Protein AF-A0AAJ2TPP5-F1 (afdb_monomer_lite)

Sequence (93 aa):
MQYLTEYDLNAIDNNTFRVPRFLFSGSYQKISADSKLLFALMMEGHSMVLEELSNESGYSLTLIKKCLNELAKAGLIQVHDSLILITQMRRIL

Radius of gyration: 15.12 Å; chains: 1; bounding box: 27×36×45 Å

Foldseek 3Di:
DDDDDPVNVVVVVVVDQDFDPCCCDDPNVPQDPLLSSLLSCVVVVFDQFLVSSCVVVVDDSVVVVVSLVSCVVSVQWDDDDGGIGGNDPPDDD

Secondary structure (DSSP, 8-state):
-PPPPHHHHHHHHTT-----GGGGSGGGGGS-HHHHHHHHHHHTT---SHHHHHHHH---HHHHHHHHHHHHHTTSEEEETTEEEE-------

Structure (mmCIF, N/CA/C/O backbone):
data_AF-A0AAJ2TPP5-F1
#
_entry.id   AF-A0AAJ2TPP5-F1
#
loop_
_atom_site.group_PDB
_atom_site.id
_atom_site.type_symbol
_atom_site.label_atom_id
_atom_site.label_alt_id
_atom_site.label_comp_id
_atom_site.label_asym_id
_atom_site.label_entity_id
_atom_site.label_seq_id
_atom_site.pdbx_PDB_ins_code
_atom_site.Cartn_x
_atom_site.Cartn_y
_atom_site.Cartn_z
_atom_site.occupancy
_atom_site.B_iso_or_equiv
_atom_site.auth_seq_id
_atom_site.auth_comp_id
_atom_site.auth_asym_id
_atom_site.auth_atom_id
_atom_site.pdbx_PDB_model_num
ATOM 1 N N . MET A 1 1 ? -8.916 15.017 -28.426 1.00 47.31 1 MET A N 1
ATOM 2 C CA . MET A 1 1 ? -8.766 13.706 -27.764 1.00 47.31 1 MET A CA 1
ATOM 3 C C . MET A 1 1 ? -7.662 12.959 -28.480 1.00 47.31 1 MET A C 1
ATOM 5 O O . MET A 1 1 ? -7.720 12.876 -29.699 1.00 47.31 1 MET A O 1
ATOM 9 N N . GLN A 1 2 ? -6.639 12.528 -27.750 1.00 51.75 2 GLN A N 1
ATOM 10 C CA . GLN A 1 2 ? -5.502 11.786 -28.290 1.00 51.75 2 GLN A CA 1
ATOM 11 C C . GLN A 1 2 ? -5.778 10.302 -28.022 1.00 51.75 2 GLN A C 1
ATOM 13 O O . GLN A 1 2 ? -6.074 9.942 -26.884 1.00 51.75 2 GLN A O 1
ATOM 18 N N . TYR A 1 3 ? -5.800 9.479 -29.069 1.00 58.25 3 TYR A N 1
ATOM 19 C CA . TYR A 1 3 ? -6.094 8.051 -28.955 1.00 58.25 3 TYR A CA 1
ATOM 20 C C . TYR A 1 3 ? -4.786 7.279 -28.796 1.00 58.25 3 TYR A C 1
ATOM 22 O O . TYR A 1 3 ? -3.827 7.552 -29.514 1.00 58.25 3 TYR A O 1
ATOM 30 N N . LEU A 1 4 ? -4.764 6.338 -27.854 1.00 61.22 4 LEU A N 1
ATOM 31 C CA . LEU A 1 4 ? -3.663 5.395 -27.675 1.00 61.22 4 LEU A CA 1
ATOM 32 C C . LEU A 1 4 ? -3.590 4.449 -28.878 1.00 61.22 4 LEU A C 1
ATOM 34 O O . LEU A 1 4 ? -4.611 3.902 -29.299 1.00 61.22 4 LEU A O 1
ATOM 38 N N . THR A 1 5 ? -2.393 4.272 -29.428 1.00 69.12 5 THR A N 1
ATOM 39 C CA . THR A 1 5 ? -2.117 3.367 -30.549 1.00 69.12 5 THR A CA 1
ATOM 40 C C . THR A 1 5 ? -1.609 2.009 -30.052 1.00 69.12 5 THR A C 1
ATOM 42 O O . THR A 1 5 ? -1.183 1.874 -28.908 1.00 69.12 5 THR A O 1
ATOM 45 N N . GLU A 1 6 ? -1.614 0.980 -30.905 1.00 61.50 6 GLU A N 1
ATOM 46 C CA . GLU A 1 6 ? -1.069 -0.349 -30.561 1.00 61.50 6 GLU A CA 1
ATOM 47 C C . GLU A 1 6 ? 0.418 -0.315 -30.169 1.00 61.50 6 GLU A C 1
ATOM 49 O O . GLU A 1 6 ? 0.873 -1.132 -29.370 1.00 61.50 6 GLU A O 1
ATOM 54 N N . TYR A 1 7 ? 1.172 0.665 -30.674 1.00 60.44 7 TYR A N 1
ATOM 55 C CA . TYR A 1 7 ? 2.556 0.900 -30.258 1.00 60.44 7 TYR A CA 1
ATOM 56 C C . TYR A 1 7 ? 2.651 1.400 -28.813 1.00 60.44 7 TYR A C 1
ATOM 58 O O . TYR A 1 7 ? 3.549 0.985 -28.079 1.00 60.44 7 TYR A O 1
ATOM 66 N N . ASP A 1 8 ? 1.707 2.244 -28.389 1.00 59.59 8 ASP A N 1
ATOM 67 C CA . ASP A 1 8 ? 1.642 2.727 -27.012 1.00 59.59 8 ASP A CA 1
ATOM 68 C C . ASP A 1 8 ? 1.272 1.591 -26.047 1.00 59.59 8 ASP A C 1
ATOM 70 O O . ASP A 1 8 ? 1.793 1.548 -24.938 1.00 59.59 8 ASP A O 1
ATOM 74 N N . LEU A 1 9 ? 0.444 0.625 -26.469 1.00 59.31 9 LEU A N 1
ATOM 75 C CA . LEU A 1 9 ? 0.067 -0.533 -25.641 1.00 59.31 9 LEU A CA 1
ATOM 76 C C . LEU A 1 9 ? 1.279 -1.397 -25.249 1.00 59.31 9 LEU A C 1
ATOM 78 O O . LEU A 1 9 ? 1.416 -1.757 -24.082 1.00 59.31 9 LEU A O 1
ATOM 82 N N . ASN A 1 10 ? 2.199 -1.659 -26.183 1.00 56.94 10 ASN A N 1
ATOM 83 C CA . ASN A 1 10 ? 3.428 -2.413 -25.894 1.00 56.94 10 ASN A CA 1
ATOM 84 C C . ASN A 1 10 ? 4.395 -1.648 -24.972 1.00 56.94 10 ASN A C 1
ATOM 86 O O . ASN A 1 10 ? 5.110 -2.256 -24.177 1.00 56.94 10 ASN A O 1
ATOM 90 N N . ALA A 1 11 ? 4.429 -0.314 -25.065 1.00 58.97 11 ALA A N 1
ATOM 91 C CA . ALA A 1 11 ? 5.202 0.520 -24.144 1.00 58.97 11 ALA A CA 1
ATOM 92 C C . ALA A 1 11 ? 4.560 0.571 -22.745 1.00 58.97 11 ALA A C 1
ATOM 94 O O . ALA A 1 11 ? 5.269 0.625 -21.740 1.00 58.97 11 ALA A O 1
ATOM 95 N N . ILE A 1 12 ? 3.227 0.516 -22.681 1.00 55.72 12 ILE A N 1
ATOM 96 C CA . ILE A 1 12 ? 2.449 0.514 -21.440 1.00 55.72 12 ILE A CA 1
ATOM 97 C C . ILE A 1 12 ? 2.633 -0.792 -20.675 1.00 55.72 12 ILE A C 1
ATOM 99 O O . ILE A 1 12 ? 2.807 -0.725 -19.464 1.00 55.72 12 ILE A O 1
ATOM 103 N N . ASP A 1 13 ? 2.678 -1.951 -21.335 1.00 55.19 13 ASP A N 1
ATOM 104 C CA . ASP A 1 13 ? 2.872 -3.238 -20.649 1.00 55.19 13 ASP A CA 1
ATOM 105 C C . ASP A 1 13 ? 4.167 -3.282 -19.817 1.00 55.19 13 ASP A C 1
ATOM 107 O O . ASP A 1 13 ? 4.158 -3.806 -18.702 1.00 55.19 13 ASP A O 1
ATOM 111 N N . ASN A 1 14 ? 5.242 -2.638 -20.288 1.00 58.16 14 ASN A N 1
ATOM 112 C CA . ASN A 1 14 ? 6.511 -2.513 -19.555 1.00 58.16 14 ASN A CA 1
ATOM 113 C C . ASN A 1 14 ? 6.505 -1.436 -18.456 1.00 58.16 14 ASN A C 1
ATOM 115 O O . ASN A 1 14 ? 7.449 -1.366 -17.674 1.00 58.16 14 ASN A O 1
ATOM 119 N N . ASN A 1 15 ? 5.468 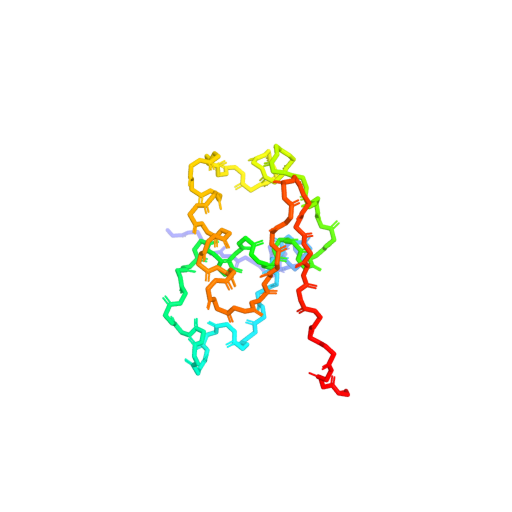-0.601 -18.400 1.00 64.31 15 ASN A N 1
ATOM 120 C CA . ASN A 1 15 ? 5.332 0.514 -17.461 1.00 64.31 15 ASN A CA 1
ATOM 121 C C . ASN A 1 15 ? 4.030 0.413 -16.645 1.00 64.31 15 ASN A C 1
ATOM 123 O O . ASN A 1 15 ? 3.535 1.408 -16.108 1.00 64.31 15 ASN A O 1
ATOM 127 N N . THR A 1 16 ? 3.439 -0.785 -16.592 1.00 69.62 16 THR A N 1
ATOM 128 C CA . THR A 1 16 ? 2.234 -1.057 -15.813 1.00 69.62 16 THR A CA 1
ATOM 129 C C . THR A 1 16 ? 2.587 -1.527 -14.419 1.00 69.62 16 THR A C 1
ATOM 131 O O . THR A 1 16 ? 3.524 -2.288 -14.204 1.00 69.62 16 THR A O 1
ATOM 134 N N . PHE A 1 17 ? 1.771 -1.091 -13.470 1.00 72.19 17 PHE A N 1
ATOM 135 C CA . PHE A 1 17 ? 1.918 -1.418 -12.069 1.00 72.19 17 PHE A CA 1
ATOM 136 C C . PHE A 1 17 ? 0.834 -2.413 -11.642 1.00 72.19 17 PHE A C 1
ATOM 138 O O . PHE A 1 17 ? -0.360 -2.184 -11.889 1.00 72.19 17 PHE A O 1
ATOM 145 N N . AR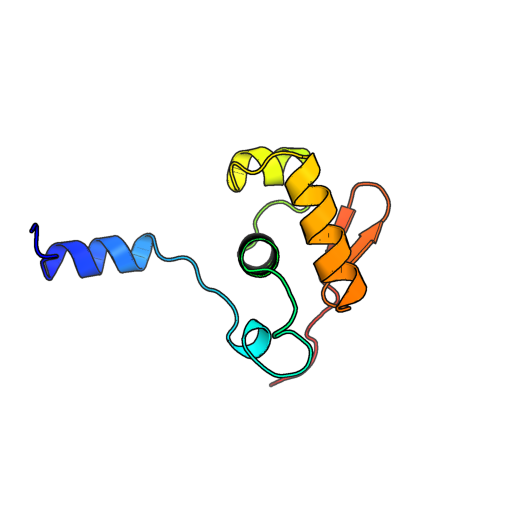G A 1 18 ? 1.221 -3.543 -11.038 1.00 83.06 18 ARG A N 1
ATOM 146 C CA . ARG A 1 18 ? 0.286 -4.651 -10.784 1.00 83.06 18 ARG A CA 1
ATOM 147 C C . ARG A 1 18 ? -0.268 -4.606 -9.368 1.00 83.06 18 ARG A C 1
ATOM 149 O O . ARG A 1 18 ? 0.411 -4.917 -8.398 1.00 83.06 18 ARG A O 1
ATOM 156 N N . VAL A 1 19 ? -1.568 -4.340 -9.249 1.00 87.19 19 VAL A N 1
ATOM 157 C CA . VAL A 1 19 ? -2.260 -4.356 -7.951 1.00 87.19 19 VAL A CA 1
ATOM 158 C C . VAL A 1 19 ? -2.971 -5.696 -7.717 1.00 87.19 19 VAL A C 1
ATOM 160 O O . VAL A 1 19 ? -3.800 -6.102 -8.539 1.00 87.19 19 VAL A O 1
ATOM 163 N N . PRO A 1 20 ? -2.724 -6.388 -6.588 1.00 86.69 20 PRO A N 1
ATOM 164 C CA . PRO A 1 20 ? -3.408 -7.637 -6.269 1.00 86.69 20 PRO A CA 1
ATOM 165 C C . PRO A 1 20 ? -4.935 -7.495 -6.210 1.00 86.69 20 PRO A C 1
ATOM 167 O O . PRO A 1 20 ? -5.478 -6.687 -5.455 1.00 86.69 20 PRO A O 1
ATOM 170 N N . ARG A 1 21 ? -5.655 -8.341 -6.962 1.00 88.25 21 ARG A N 1
ATOM 171 C CA . ARG A 1 21 ? -7.127 -8.272 -7.077 1.00 88.25 21 ARG A CA 1
ATOM 172 C C . ARG A 1 21 ? -7.857 -8.416 -5.742 1.00 88.25 21 ARG A C 1
ATOM 174 O O . ARG A 1 21 ? -8.907 -7.805 -5.561 1.00 88.25 21 ARG A O 1
ATOM 181 N N . PHE A 1 22 ? -7.304 -9.183 -4.799 1.00 89.25 22 PHE A N 1
ATOM 182 C CA . PHE A 1 22 ? -7.944 -9.407 -3.500 1.00 89.25 22 PHE A CA 1
ATOM 183 C C . PHE A 1 22 ? -8.133 -8.101 -2.707 1.00 89.25 22 PHE A C 1
ATOM 185 O O . PHE A 1 22 ? -9.089 -7.999 -1.939 1.00 89.25 22 PHE A O 1
ATOM 192 N N . LEU A 1 23 ? -7.299 -7.078 -2.948 1.00 88.94 23 LEU A N 1
ATOM 193 C CA . LEU A 1 23 ? -7.401 -5.754 -2.321 1.00 88.94 23 LEU A CA 1
ATOM 194 C C . LEU A 1 23 ? -8.687 -5.003 -2.698 1.00 88.94 23 LEU A C 1
ATOM 196 O O . LEU A 1 23 ? -9.081 -4.051 -2.024 1.00 88.94 23 LEU A O 1
ATOM 200 N N . PHE A 1 24 ? -9.362 -5.417 -3.769 1.00 88.88 24 PHE A N 1
ATOM 201 C CA . PHE A 1 24 ? -10.628 -4.834 -4.212 1.00 88.88 24 PHE A CA 1
ATOM 202 C C . PHE A 1 24 ? -11.851 -5.613 -3.714 1.00 88.88 24 PHE A C 1
ATOM 204 O O . PHE A 1 24 ? -12.978 -5.271 -4.063 1.00 88.88 24 PHE A O 1
ATOM 211 N N . SER A 1 25 ? -11.648 -6.637 -2.882 1.00 87.62 25 SER A N 1
ATOM 212 C CA . SER A 1 25 ? -12.698 -7.554 -2.438 1.00 87.62 25 SER A CA 1
ATOM 213 C C . SER A 1 25 ? -12.670 -7.796 -0.926 1.00 87.62 25 SER A C 1
ATOM 215 O O . SER A 1 25 ? -11.664 -7.559 -0.255 1.00 87.62 25 SER A O 1
ATOM 217 N N . GLY A 1 26 ? -13.789 -8.284 -0.384 1.00 86.19 26 GLY A N 1
ATOM 218 C CA . GLY A 1 26 ? -13.885 -8.736 1.005 1.00 86.19 26 GLY A CA 1
ATOM 219 C C . GLY A 1 26 ? -13.545 -7.658 2.040 1.00 86.19 26 GLY A C 1
ATOM 220 O O . GLY A 1 26 ? -13.941 -6.498 1.917 1.00 86.19 26 GLY A O 1
ATOM 221 N N . SER A 1 27 ? -12.798 -8.048 3.075 1.00 83.56 27 SER A N 1
ATOM 222 C CA . SER A 1 27 ? -12.374 -7.173 4.179 1.00 83.56 27 SER A CA 1
ATOM 223 C C . SER A 1 27 ? -11.443 -6.033 3.745 1.00 83.56 27 SER A C 1
ATOM 225 O O . SER A 1 27 ? -11.371 -5.014 4.431 1.00 83.56 27 SER A O 1
ATOM 227 N N . TYR A 1 28 ? -10.777 -6.165 2.595 1.00 87.88 28 TYR A N 1
ATOM 228 C CA . TYR A 1 28 ? -9.789 -5.209 2.090 1.00 87.88 28 TYR A CA 1
ATOM 229 C C . TYR A 1 28 ? -10.399 -4.083 1.249 1.00 87.88 28 TYR A C 1
ATOM 231 O O . TYR A 1 28 ? -9.725 -3.098 0.943 1.00 87.88 28 TYR A O 1
ATOM 239 N N . GLN A 1 29 ? -11.694 -4.166 0.924 1.00 86.56 29 GLN A N 1
ATOM 240 C CA . GLN A 1 29 ? -12.381 -3.142 0.136 1.00 86.56 29 GLN A CA 1
ATOM 241 C C . GLN A 1 29 ? -12.297 -1.752 0.789 1.00 86.56 29 GLN A C 1
ATOM 243 O O . GLN A 1 29 ? -12.165 -0.756 0.078 1.00 86.56 29 GLN A O 1
ATOM 248 N N . LYS A 1 30 ? -12.299 -1.707 2.130 1.00 88.81 30 LYS A N 1
ATOM 249 C CA . LYS A 1 30 ? -12.245 -0.485 2.950 1.00 88.81 30 LYS A CA 1
ATOM 250 C C . LYS A 1 30 ? -10.873 0.197 2.985 1.00 88.81 30 LYS A C 1
ATOM 252 O O . LYS A 1 30 ? -10.783 1.312 3.487 1.00 88.81 30 LYS A O 1
ATOM 257 N N . ILE A 1 31 ? -9.823 -0.459 2.492 1.00 92.69 31 ILE A N 1
ATOM 258 C CA . ILE A 1 31 ? -8.483 0.130 2.403 1.00 92.69 31 ILE A CA 1
ATOM 259 C C . ILE A 1 31 ? -8.499 1.246 1.348 1.00 92.69 31 ILE A C 1
ATOM 261 O O . ILE A 1 31 ? -9.127 1.095 0.293 1.00 92.69 31 ILE A O 1
ATOM 265 N N . SER A 1 32 ? -7.806 2.353 1.618 1.00 94.00 32 SER A N 1
ATOM 266 C CA . SER A 1 32 ? -7.673 3.454 0.656 1.00 94.00 32 SER A CA 1
ATOM 267 C C . SER A 1 32 ? -6.947 3.031 -0.626 1.00 94.00 32 SER A C 1
ATOM 269 O O . SER A 1 32 ? -6.154 2.090 -0.637 1.00 94.00 32 SER A O 1
ATOM 271 N N . ALA A 1 33 ? -7.214 3.734 -1.730 1.00 92.38 33 ALA A N 1
ATOM 272 C CA . ALA A 1 33 ? -6.532 3.482 -2.999 1.00 92.38 33 ALA A CA 1
ATOM 273 C C . ALA A 1 33 ? -5.008 3.646 -2.861 1.00 92.38 33 ALA A C 1
ATOM 275 O O . ALA A 1 33 ? -4.272 2.751 -3.269 1.00 92.38 33 ALA A O 1
ATOM 276 N N . ASP A 1 34 ? -4.557 4.708 -2.187 1.00 93.00 34 ASP A N 1
ATOM 277 C CA . ASP A 1 34 ? -3.133 4.974 -1.933 1.00 93.00 34 ASP A CA 1
ATOM 278 C C . ASP A 1 34 ? -2.466 3.830 -1.160 1.00 93.00 34 ASP A C 1
ATOM 280 O O . ASP A 1 34 ? -1.370 3.397 -1.502 1.00 93.00 34 ASP A O 1
ATOM 284 N N . SER A 1 35 ? -3.156 3.260 -0.168 1.00 93.12 35 SER A N 1
ATOM 285 C CA . SER A 1 35 ? -2.636 2.111 0.582 1.00 93.12 35 SER A CA 1
ATOM 286 C C . SER A 1 35 ? -2.531 0.852 -0.274 1.00 93.12 35 SER A C 1
ATOM 288 O O . SER A 1 35 ? -1.574 0.095 -0.134 1.00 93.12 35 SER A O 1
ATOM 290 N N . LYS A 1 36 ? -3.486 0.615 -1.182 1.00 92.56 36 LYS A N 1
ATOM 291 C CA . LYS A 1 36 ? -3.434 -0.527 -2.112 1.00 92.56 36 LYS A CA 1
ATOM 292 C C . LYS A 1 36 ? -2.279 -0.385 -3.099 1.00 92.56 36 LYS A C 1
ATOM 294 O O . LYS A 1 36 ? -1.607 -1.375 -3.376 1.00 92.56 36 LYS A O 1
ATOM 299 N N . LEU A 1 37 ? -2.046 0.833 -3.590 1.00 91.12 37 LEU A N 1
ATOM 300 C CA . LEU A 1 37 ? -0.920 1.147 -4.465 1.00 91.12 37 LEU A CA 1
ATOM 301 C C . LEU A 1 37 ? 0.409 0.992 -3.724 1.00 91.12 37 LEU A C 1
ATOM 303 O O . LEU A 1 37 ? 1.286 0.281 -4.199 1.00 91.12 37 LEU A O 1
ATOM 307 N N . LEU A 1 38 ? 0.529 1.546 -2.516 1.00 90.56 38 LEU A N 1
ATOM 308 C CA . LEU A 1 38 ? 1.731 1.394 -1.697 1.00 90.56 38 LEU A CA 1
ATOM 309 C C . LEU A 1 38 ? 2.026 -0.080 -1.384 1.00 90.56 38 LEU A C 1
ATOM 311 O O . LEU A 1 38 ? 3.173 -0.510 -1.442 1.00 90.56 38 LEU A O 1
ATOM 315 N N . PHE A 1 39 ? 0.997 -0.878 -1.089 1.00 90.06 39 PHE A N 1
ATOM 316 C CA . PHE A 1 39 ? 1.158 -2.315 -0.870 1.00 90.06 39 PHE A CA 1
ATOM 317 C C . PHE A 1 39 ? 1.676 -3.043 -2.107 1.00 90.06 39 PHE A C 1
ATOM 319 O O . PHE A 1 39 ? 2.573 -3.874 -2.000 1.00 90.06 39 PHE A O 1
ATOM 326 N N . ALA A 1 40 ? 1.126 -2.733 -3.278 1.00 88.31 40 ALA A N 1
ATOM 327 C CA . ALA A 1 40 ? 1.604 -3.307 -4.524 1.00 88.31 40 ALA A CA 1
ATOM 328 C C . ALA A 1 40 ? 3.066 -2.905 -4.821 1.00 88.31 40 ALA A C 1
ATOM 330 O O . ALA A 1 40 ? 3.809 -3.733 -5.335 1.00 88.31 40 ALA A O 1
ATOM 331 N N . LEU A 1 41 ? 3.508 -1.709 -4.397 1.00 87.06 41 LEU A N 1
ATOM 332 C CA . LEU A 1 41 ? 4.872 -1.219 -4.634 1.00 87.06 41 LEU A CA 1
ATOM 333 C C . LEU A 1 41 ? 5.816 -2.081 -3.810 1.00 87.06 41 LEU A C 1
ATOM 335 O O . LEU A 1 41 ? 6.714 -2.718 -4.345 1.00 87.06 41 LEU A O 1
ATOM 339 N N . MET A 1 42 ? 5.508 -2.228 -2.522 1.00 86.75 42 MET A N 1
ATOM 340 C CA . MET A 1 42 ? 6.253 -3.107 -1.623 1.00 86.75 42 MET A CA 1
ATOM 341 C C . MET A 1 42 ? 6.290 -4.571 -2.113 1.00 86.75 42 MET A C 1
ATOM 343 O O . MET A 1 42 ? 7.272 -5.271 -1.881 1.00 86.75 42 MET A O 1
ATOM 347 N N . MET A 1 43 ? 5.252 -5.054 -2.807 1.00 84.56 43 MET A N 1
ATOM 348 C CA . MET A 1 43 ? 5.204 -6.421 -3.349 1.00 84.56 43 MET A CA 1
ATOM 349 C C . MET A 1 43 ? 6.075 -6.633 -4.597 1.00 84.56 43 MET A C 1
ATOM 351 O O . MET A 1 43 ? 6.527 -7.756 -4.814 1.00 84.56 43 MET A O 1
ATOM 355 N N . GLU A 1 44 ? 6.326 -5.599 -5.405 1.00 79.69 44 GLU A N 1
ATOM 356 C CA . GLU A 1 44 ? 7.171 -5.687 -6.611 1.00 79.69 44 GLU A CA 1
ATOM 357 C C . GLU A 1 44 ? 8.683 -5.708 -6.296 1.00 79.69 44 GLU A C 1
ATOM 359 O O . GLU A 1 44 ? 9.512 -5.729 -7.202 1.00 79.69 44 GLU A O 1
ATOM 364 N N . GLY A 1 45 ? 9.059 -5.794 -5.014 1.00 68.06 45 GLY A N 1
ATOM 365 C CA . GLY A 1 45 ? 10.456 -5.877 -4.575 1.00 68.06 45 GLY A CA 1
ATOM 366 C C . GLY A 1 45 ? 11.108 -4.516 -4.335 1.00 68.06 45 GLY A C 1
ATOM 367 O O . GLY A 1 45 ? 12.327 -4.448 -4.187 1.00 68.06 45 GLY A O 1
ATOM 368 N N . HIS A 1 46 ? 10.299 -3.457 -4.277 1.00 70.31 46 HIS A N 1
ATOM 369 C CA . HIS A 1 46 ? 10.727 -2.133 -3.844 1.00 70.31 46 HIS A CA 1
ATOM 370 C C . HIS A 1 46 ? 11.127 -2.110 -2.367 1.00 70.31 46 HIS A C 1
ATOM 372 O O . HIS A 1 46 ? 10.863 -3.047 -1.602 1.00 70.31 46 HIS A O 1
ATOM 378 N N . SER A 1 47 ? 11.795 -1.030 -1.971 1.00 70.88 47 SER A N 1
ATOM 379 C CA . SER A 1 47 ? 12.375 -0.929 -0.641 1.00 70.88 47 SER A CA 1
ATOM 380 C C . SER A 1 47 ? 11.329 -1.015 0.470 1.00 70.88 47 SER A C 1
ATOM 382 O O . SER A 1 47 ? 10.205 -0.537 0.354 1.00 70.88 47 SER A O 1
ATOM 384 N N . MET A 1 48 ? 11.728 -1.604 1.597 1.00 75.88 48 MET A N 1
ATOM 385 C CA . MET A 1 48 ? 10.939 -1.631 2.835 1.00 75.88 48 MET A CA 1
ATOM 386 C C . MET A 1 48 ? 11.348 -0.512 3.801 1.00 75.88 48 MET A C 1
ATOM 388 O O . MET A 1 48 ? 10.887 -0.482 4.945 1.00 75.88 48 MET A O 1
ATOM 392 N N . VAL A 1 49 ? 12.229 0.389 3.357 1.00 78.75 49 VAL A N 1
ATOM 393 C CA . VAL A 1 49 ? 12.699 1.549 4.113 1.00 78.75 49 VAL A CA 1
ATOM 394 C C . VAL A 1 49 ? 11.809 2.748 3.793 1.00 78.75 49 VAL A C 1
ATOM 396 O O . VAL A 1 49 ? 11.567 3.083 2.638 1.00 78.75 49 VAL A O 1
ATOM 399 N N . LEU A 1 50 ? 11.329 3.426 4.836 1.00 79.31 50 LEU A N 1
ATOM 400 C CA . LEU A 1 50 ? 10.346 4.514 4.735 1.00 79.31 50 LEU A CA 1
ATOM 401 C C . LEU A 1 50 ? 10.790 5.687 3.843 1.00 79.31 50 LEU A C 1
ATOM 403 O O . LEU A 1 50 ? 9.965 6.262 3.136 1.00 79.31 50 LEU A O 1
ATOM 407 N N . GLU A 1 51 ? 12.071 6.052 3.895 1.00 79.81 51 GLU A N 1
ATOM 408 C CA . GLU A 1 51 ? 12.629 7.141 3.083 1.00 79.81 51 GLU A CA 1
ATOM 409 C C . GLU A 1 51 ? 12.714 6.761 1.602 1.00 79.81 51 GLU A C 1
ATOM 411 O O . GLU A 1 51 ? 12.348 7.552 0.736 1.00 79.81 51 GLU A O 1
ATOM 416 N N . GLU A 1 52 ? 13.119 5.527 1.310 1.00 82.12 52 GLU A N 1
ATOM 417 C CA . GLU A 1 52 ? 13.201 5.009 -0.058 1.00 82.12 52 GLU A CA 1
ATOM 418 C C . GLU A 1 52 ? 11.801 4.864 -0.667 1.00 82.12 52 GLU A C 1
ATOM 420 O O . GLU A 1 52 ? 11.565 5.359 -1.766 1.00 82.12 52 GLU A O 1
ATOM 425 N N . LEU A 1 53 ? 10.830 4.357 0.103 1.00 82.75 53 LEU A N 1
ATOM 426 C CA . LEU A 1 53 ? 9.417 4.325 -0.295 1.00 82.75 53 LEU A CA 1
ATOM 427 C C . LEU A 1 53 ? 8.865 5.712 -0.623 1.00 82.75 53 LEU A C 1
ATOM 429 O O . LEU A 1 53 ? 8.035 5.846 -1.521 1.00 82.75 53 LEU A O 1
ATOM 433 N N . SER A 1 54 ? 9.298 6.751 0.093 1.00 85.38 54 SER A N 1
ATOM 434 C CA . SER A 1 54 ? 8.884 8.130 -0.187 1.00 85.38 54 SER A CA 1
ATOM 435 C C . SER A 1 54 ? 9.408 8.625 -1.524 1.00 85.38 54 SER A C 1
ATOM 437 O O . SER A 1 54 ? 8.652 9.235 -2.280 1.00 85.38 54 SER A O 1
ATOM 439 N N . ASN A 1 55 ? 10.654 8.292 -1.849 1.00 84.50 55 ASN A N 1
ATOM 440 C CA . ASN A 1 55 ? 11.256 8.649 -3.127 1.00 84.50 55 ASN A CA 1
ATOM 441 C C . ASN A 1 55 ? 10.638 7.863 -4.293 1.00 84.50 55 ASN A C 1
ATOM 443 O O . ASN A 1 55 ? 10.372 8.446 -5.340 1.00 84.50 55 ASN A O 1
ATOM 447 N N . GLU A 1 56 ? 10.371 6.568 -4.110 1.00 83.69 56 GLU A N 1
ATOM 448 C CA . GLU A 1 56 ? 9.818 5.696 -5.155 1.00 83.69 56 GLU A CA 1
ATOM 449 C C . GLU A 1 56 ? 8.335 5.975 -5.436 1.00 83.69 56 GLU A C 1
ATOM 451 O O . GLU A 1 56 ? 7.922 6.037 -6.592 1.00 83.69 56 GLU A O 1
ATOM 456 N N . SER A 1 57 ? 7.524 6.174 -4.392 1.00 83.00 57 SER A N 1
ATOM 457 C CA . SER A 1 57 ? 6.083 6.438 -4.543 1.00 83.00 57 SER A CA 1
ATOM 458 C C . SER A 1 57 ? 5.750 7.900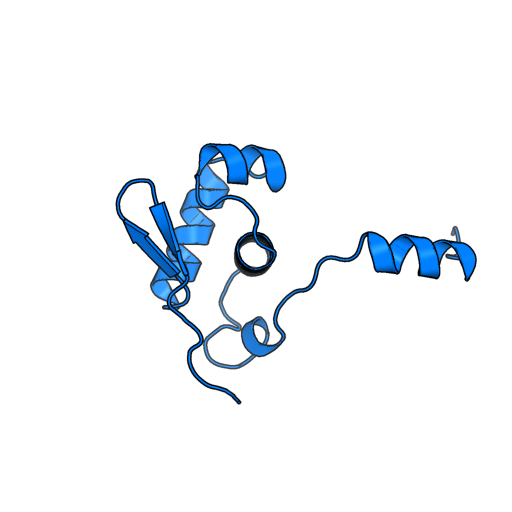 -4.855 1.00 83.00 57 SER A C 1
ATOM 460 O O . SER A 1 57 ? 4.640 8.198 -5.296 1.00 83.00 57 SER A O 1
ATOM 462 N N . GLY A 1 58 ? 6.666 8.831 -4.566 1.00 85.44 58 GLY A N 1
ATOM 463 C CA . GLY A 1 58 ? 6.395 10.270 -4.593 1.00 85.44 58 GLY A CA 1
ATOM 464 C C . GLY A 1 58 ? 5.431 10.742 -3.495 1.00 85.44 58 GLY A C 1
ATOM 465 O O . GLY A 1 58 ? 5.002 11.898 -3.499 1.00 85.44 58 GLY A O 1
ATOM 466 N N . TYR A 1 59 ? 5.062 9.871 -2.551 1.00 88.81 59 TYR A N 1
ATOM 467 C CA . TYR A 1 59 ? 4.192 10.221 -1.435 1.00 88.81 59 TYR A CA 1
ATOM 468 C C . TYR A 1 59 ? 4.963 10.912 -0.316 1.00 88.81 59 TYR A C 1
ATOM 470 O O . TYR A 1 59 ? 6.124 10.613 -0.036 1.00 88.81 59 TYR A O 1
ATOM 478 N N . SER A 1 60 ? 4.277 11.809 0.394 1.00 90.69 60 SER A N 1
ATOM 479 C CA . SER A 1 60 ? 4.817 12.392 1.617 1.00 90.69 60 SER A CA 1
ATOM 480 C C . SER A 1 60 ? 4.953 11.331 2.713 1.00 90.69 60 SER A C 1
ATOM 482 O O . SER A 1 60 ? 4.127 10.422 2.841 1.00 90.69 60 SER A O 1
ATOM 484 N N . LEU A 1 61 ? 5.942 11.498 3.593 1.00 88.75 61 LEU A N 1
ATOM 485 C CA . LEU A 1 61 ? 6.137 10.615 4.750 1.00 88.75 61 LEU A CA 1
ATOM 486 C C . LEU A 1 61 ? 4.884 10.496 5.635 1.00 88.75 61 LEU A C 1
ATOM 488 O O . LEU A 1 61 ? 4.644 9.454 6.244 1.00 88.75 61 LEU A O 1
ATOM 492 N N . THR A 1 62 ? 4.068 11.550 5.718 1.00 90.56 62 THR A N 1
ATOM 493 C CA . THR A 1 62 ? 2.809 11.532 6.476 1.00 90.56 62 THR A CA 1
ATOM 494 C C . THR A 1 62 ? 1.767 10.623 5.830 1.00 90.56 62 THR A C 1
ATOM 496 O O . THR A 1 62 ? 1.114 9.852 6.540 1.00 90.56 62 THR A O 1
ATOM 499 N N . LEU A 1 63 ? 1.639 10.663 4.500 1.00 91.38 63 LEU A N 1
ATOM 500 C CA . LEU A 1 63 ? 0.736 9.791 3.756 1.00 91.38 63 LEU A CA 1
ATOM 501 C C . LEU A 1 63 ? 1.194 8.333 3.833 1.00 91.38 63 LEU A C 1
ATOM 503 O O . LEU A 1 63 ? 0.374 7.458 4.103 1.00 91.38 63 LEU A O 1
ATOM 507 N N . ILE A 1 64 ? 2.497 8.082 3.705 1.00 90.50 64 ILE A N 1
ATOM 508 C CA . ILE A 1 64 ? 3.074 6.735 3.822 1.00 90.50 64 ILE A CA 1
ATOM 509 C C . ILE A 1 64 ? 2.766 6.143 5.191 1.00 90.50 64 ILE A C 1
ATOM 511 O O . ILE A 1 64 ? 2.202 5.058 5.271 1.00 90.50 64 ILE A O 1
ATOM 515 N N . LYS A 1 65 ? 3.021 6.877 6.281 1.00 91.00 65 LYS A N 1
ATOM 516 C CA . LYS A 1 65 ? 2.691 6.411 7.639 1.00 91.00 65 LYS A CA 1
ATOM 517 C C . LYS A 1 65 ? 1.203 6.095 7.805 1.00 91.00 65 LYS A C 1
ATOM 519 O O . LYS A 1 65 ? 0.854 5.105 8.448 1.00 91.00 65 LYS A O 1
ATOM 524 N N . LYS A 1 66 ? 0.314 6.908 7.225 1.00 92.94 66 LYS A N 1
ATOM 525 C CA . LYS A 1 66 ? -1.130 6.631 7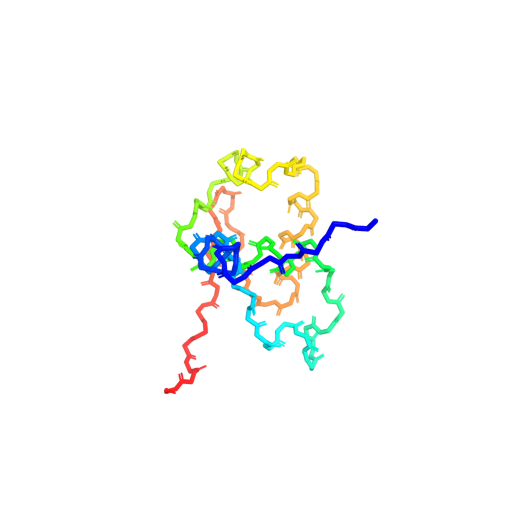.234 1.00 92.94 66 LYS A CA 1
ATOM 526 C C . LYS A 1 66 ? -1.448 5.337 6.482 1.00 92.94 66 LYS A C 1
ATOM 528 O O . LYS A 1 66 ? -2.182 4.506 7.014 1.00 92.94 66 LYS A O 1
ATOM 533 N N . CYS A 1 67 ? -0.866 5.153 5.301 1.00 93.12 67 CYS A N 1
ATOM 534 C CA . CYS A 1 67 ? -1.079 3.965 4.486 1.00 93.12 67 CYS A CA 1
ATOM 535 C C . CYS A 1 67 ? -0.566 2.700 5.179 1.00 93.12 67 CYS A C 1
ATOM 537 O O . CYS A 1 67 ? -1.286 1.710 5.279 1.00 93.12 67 CYS A O 1
ATOM 539 N N . LEU A 1 68 ? 0.637 2.750 5.755 1.00 91.50 68 LEU A N 1
ATOM 540 C CA . LEU A 1 68 ? 1.200 1.644 6.529 1.00 91.50 68 LEU A CA 1
ATOM 541 C C . LEU A 1 68 ? 0.307 1.274 7.719 1.00 91.50 68 LEU A C 1
ATOM 543 O O . LEU A 1 68 ? 0.068 0.096 7.964 1.00 91.50 68 LEU A O 1
ATOM 547 N N . ASN A 1 69 ? -0.267 2.259 8.414 1.00 92.25 69 ASN A N 1
ATOM 548 C CA . ASN A 1 69 ? -1.223 1.999 9.491 1.00 92.25 69 ASN A CA 1
ATOM 549 C C . ASN A 1 69 ? -2.517 1.332 8.995 1.00 92.25 69 ASN A C 1
ATOM 551 O O . ASN A 1 69 ? -3.056 0.468 9.686 1.00 92.25 69 ASN A O 1
ATOM 555 N N . GLU A 1 70 ? -3.040 1.719 7.828 1.00 92.94 70 GLU A N 1
ATOM 556 C CA . GLU A 1 70 ? -4.209 1.060 7.225 1.00 92.94 70 GLU A CA 1
ATOM 557 C C . GLU A 1 70 ? -3.899 -0.392 6.843 1.00 92.94 70 GLU A C 1
ATOM 559 O O . GLU A 1 70 ? -4.668 -1.296 7.176 1.00 92.94 70 GLU A O 1
ATOM 564 N N . LEU A 1 71 ? -2.747 -0.627 6.215 1.00 91.75 71 LEU A N 1
ATOM 565 C CA . LEU A 1 71 ? -2.290 -1.958 5.819 1.00 91.75 71 LEU A CA 1
ATOM 566 C C . LEU A 1 71 ? -2.007 -2.857 7.031 1.00 91.75 71 LEU A C 1
ATOM 568 O O . LEU A 1 71 ? -2.366 -4.036 7.017 1.00 91.75 71 LEU A O 1
ATOM 572 N N . ALA A 1 72 ? -1.430 -2.304 8.100 1.00 91.06 72 ALA A N 1
ATOM 573 C CA . ALA A 1 72 ? -1.183 -3.025 9.346 1.00 91.06 72 ALA A CA 1
ATOM 574 C C . ALA A 1 72 ? -2.493 -3.396 10.055 1.00 91.06 72 ALA A C 1
ATOM 576 O O . ALA A 1 72 ? -2.672 -4.538 10.473 1.00 91.06 72 ALA A O 1
ATOM 577 N N . LYS A 1 73 ? -3.463 -2.472 10.119 1.00 90.88 73 LYS A N 1
ATOM 578 C CA . LYS A 1 73 ? -4.811 -2.757 10.649 1.00 90.88 73 LYS A CA 1
ATOM 579 C C . LYS A 1 73 ? -5.547 -3.821 9.840 1.00 90.88 73 LYS A C 1
ATOM 581 O O . LYS A 1 73 ? -6.340 -4.571 10.402 1.00 90.88 73 LYS A O 1
ATOM 586 N N . ALA A 1 74 ? -5.291 -3.884 8.536 1.00 89.12 74 ALA A N 1
ATOM 587 C CA . ALA A 1 74 ? -5.829 -4.920 7.666 1.00 89.12 74 ALA A CA 1
ATOM 588 C C . ALA A 1 74 ? -5.088 -6.267 7.775 1.00 89.12 74 ALA A C 1
ATOM 590 O O . ALA A 1 74 ? -5.511 -7.237 7.149 1.00 89.12 74 ALA A O 1
ATOM 591 N N . GLY A 1 75 ? -3.998 -6.341 8.548 1.00 88.19 75 GLY A N 1
ATOM 592 C CA . GLY A 1 75 ? -3.191 -7.551 8.710 1.00 88.19 75 GLY A CA 1
ATOM 593 C C . GLY A 1 75 ? -2.367 -7.922 7.475 1.00 88.19 75 GLY A C 1
ATOM 594 O O . GLY A 1 75 ? -1.990 -9.081 7.331 1.00 88.19 75 GLY A O 1
ATOM 595 N N . LEU A 1 76 ? -2.118 -6.969 6.570 1.00 87.62 76 LEU A N 1
ATOM 596 C CA . LEU A 1 76 ? -1.325 -7.192 5.354 1.00 87.62 76 LEU A CA 1
ATOM 597 C C . LEU A 1 76 ? 0.177 -7.030 5.602 1.00 87.62 76 LEU A C 1
ATOM 599 O O . LEU A 1 76 ? 0.997 -7.680 4.952 1.00 87.62 76 LEU A O 1
ATOM 603 N N . ILE A 1 77 ? 0.539 -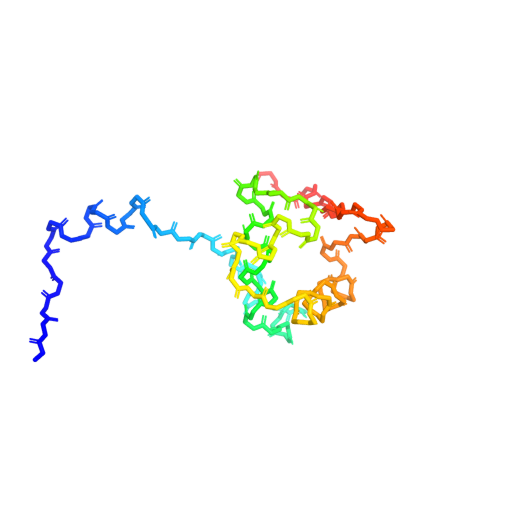6.162 6.545 1.00 88.81 77 ILE A N 1
ATOM 604 C CA . ILE A 1 77 ? 1.926 -5.886 6.911 1.00 88.81 77 ILE A CA 1
ATOM 605 C C . ILE A 1 77 ? 2.080 -5.830 8.430 1.00 88.81 77 ILE A C 1
ATOM 607 O O . ILE A 1 77 ? 1.129 -5.557 9.164 1.00 88.81 77 ILE A O 1
ATOM 611 N N . GLN A 1 78 ? 3.309 -6.025 8.885 1.00 83.69 78 GLN A N 1
ATOM 612 C CA . GLN A 1 78 ? 3.765 -5.729 10.234 1.00 83.69 78 GLN A CA 1
ATOM 613 C C . GLN A 1 78 ? 4.862 -4.676 10.132 1.00 83.69 78 GLN A C 1
ATOM 615 O O . GLN A 1 78 ? 5.755 -4.782 9.295 1.00 83.69 78 GLN A O 1
ATOM 620 N N . VAL A 1 79 ? 4.782 -3.644 10.963 1.00 78.44 79 VAL A N 1
ATOM 621 C CA . VAL A 1 79 ? 5.779 -2.571 11.002 1.00 78.44 79 VAL A CA 1
ATOM 622 C C . VAL A 1 79 ? 6.552 -2.716 12.308 1.00 78.44 79 VAL A C 1
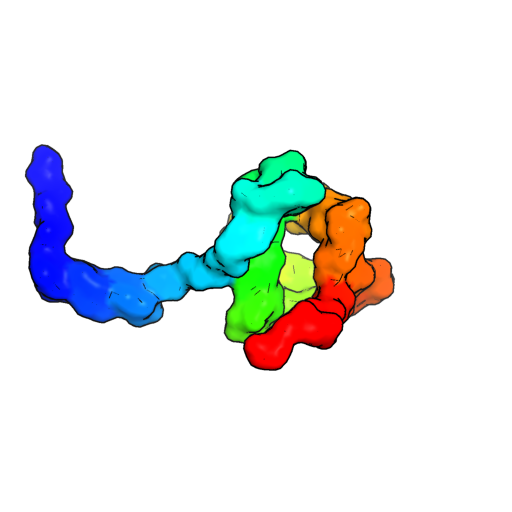ATOM 624 O O . VAL A 1 79 ? 5.955 -2.626 13.381 1.00 78.44 79 VAL A O 1
ATOM 627 N N . HIS A 1 80 ? 7.858 -2.958 12.214 1.00 73.94 80 HIS A N 1
ATOM 628 C CA . HIS A 1 80 ? 8.772 -3.007 13.354 1.00 73.94 80 HIS A CA 1
ATOM 629 C C . HIS A 1 80 ? 9.798 -1.892 13.215 1.00 73.94 80 HIS A C 1
ATOM 631 O O . HIS A 1 80 ? 10.671 -1.978 12.359 1.00 73.94 80 HIS A O 1
ATOM 637 N N . ASP A 1 81 ? 9.683 -0.862 14.055 1.00 69.06 81 ASP A N 1
ATOM 638 C CA . ASP A 1 81 ? 10.533 0.333 14.075 1.00 69.06 81 ASP A CA 1
ATOM 639 C C . ASP A 1 81 ? 10.713 0.987 12.691 1.00 69.06 81 ASP A C 1
ATOM 641 O O . ASP A 1 81 ? 9.940 1.870 12.315 1.00 69.06 81 ASP A O 1
ATOM 645 N N . SER A 1 82 ? 11.717 0.545 11.930 1.00 63.69 82 SER A N 1
ATOM 646 C CA . SER A 1 82 ? 12.106 1.031 10.601 1.00 63.69 82 SER A CA 1
ATOM 647 C C . SER A 1 82 ? 11.960 0.000 9.474 1.00 63.69 82 SER A C 1
ATOM 649 O O . SER A 1 82 ? 12.188 0.344 8.315 1.00 63.69 82 SER A O 1
ATOM 651 N N . LEU A 1 83 ? 11.576 -1.240 9.785 1.00 63.47 83 LEU A N 1
ATOM 652 C CA . LEU A 1 83 ? 11.416 -2.327 8.824 1.00 63.47 83 LEU A CA 1
ATOM 653 C C . LEU A 1 83 ? 9.943 -2.694 8.658 1.00 63.47 83 LEU A C 1
ATOM 655 O O . LEU A 1 83 ? 9.220 -2.963 9.624 1.00 63.47 83 LEU A O 1
ATOM 659 N N . ILE A 1 84 ? 9.510 -2.741 7.403 1.00 71.25 84 ILE A N 1
ATOM 660 C CA . ILE A 1 84 ? 8.195 -3.246 7.024 1.00 71.25 84 ILE A CA 1
ATOM 661 C C . ILE A 1 84 ? 8.349 -4.718 6.648 1.00 71.25 84 ILE A C 1
ATOM 663 O O . ILE A 1 84 ? 9.086 -5.074 5.732 1.00 71.25 84 ILE A O 1
ATOM 667 N N . LEU A 1 85 ? 7.646 -5.588 7.367 1.00 69.81 85 LEU A N 1
ATOM 668 C CA . LEU A 1 85 ? 7.532 -7.002 7.043 1.00 69.81 85 LEU A CA 1
ATOM 669 C C . LEU A 1 85 ? 6.171 -7.245 6.402 1.00 69.81 85 LEU A C 1
ATOM 671 O O . LEU A 1 85 ? 5.126 -7.083 7.036 1.00 69.81 85 LEU A O 1
ATOM 675 N N . ILE A 1 86 ? 6.167 -7.684 5.147 1.00 73.62 86 ILE A N 1
ATOM 676 C CA . ILE A 1 86 ? 4.941 -8.181 4.525 1.00 73.62 86 ILE A CA 1
ATOM 677 C C . ILE A 1 86 ? 4.550 -9.463 5.253 1.00 73.62 86 ILE A C 1
ATOM 679 O O . ILE A 1 86 ? 5.305 -10.439 5.293 1.00 73.62 86 ILE A O 1
ATOM 683 N N . THR A 1 87 ? 3.366 -9.453 5.865 1.00 69.69 87 THR A N 1
ATOM 684 C CA . THR A 1 87 ? 2.867 -10.634 6.565 1.00 69.69 87 THR A CA 1
ATOM 685 C C . THR A 1 87 ? 2.489 -11.628 5.482 1.00 69.69 87 THR A C 1
ATOM 687 O O . THR A 1 87 ? 1.554 -11.390 4.725 1.00 69.69 87 THR A O 1
ATOM 690 N N . GLN A 1 88 ? 3.305 -12.674 5.328 1.00 56.03 88 GLN A N 1
ATOM 691 C CA . GLN A 1 88 ? 3.233 -13.588 4.194 1.00 56.03 88 GLN A CA 1
ATOM 692 C C . GLN A 1 88 ? 1.790 -13.968 3.846 1.00 56.03 88 GLN A C 1
ATOM 694 O O . GLN A 1 88 ? 1.099 -14.606 4.641 1.00 56.03 88 GLN A O 1
ATOM 699 N N . MET A 1 89 ? 1.398 -13.712 2.595 1.00 51.03 89 MET A N 1
ATOM 700 C CA . MET A 1 89 ? 0.395 -14.518 1.900 1.00 51.03 89 MET A CA 1
ATOM 701 C C . MET A 1 89 ? 0.982 -15.912 1.624 1.00 51.03 89 MET A C 1
ATOM 703 O O . MET A 1 89 ? 1.196 -16.317 0.486 1.00 51.03 89 MET A O 1
ATOM 707 N N . ARG A 1 90 ? 1.316 -16.659 2.682 1.00 40.16 90 ARG A N 1
ATOM 708 C CA . ARG A 1 90 ? 1.528 -18.102 2.574 1.00 40.16 90 ARG A CA 1
ATOM 709 C C . ARG A 1 90 ? 0.140 -18.727 2.515 1.00 40.16 90 ARG A C 1
ATOM 711 O O . ARG A 1 90 ? -0.594 -18.649 3.497 1.00 40.16 90 ARG A O 1
ATOM 718 N N . ARG A 1 91 ? -0.147 -19.395 1.392 1.00 39.41 91 ARG A N 1
ATOM 719 C CA . ARG A 1 91 ? -1.444 -19.915 0.904 1.00 39.41 91 ARG A CA 1
ATOM 720 C C . ARG A 1 91 ? -2.100 -18.860 0.014 1.00 39.41 91 ARG A C 1
ATOM 722 O O . ARG A 1 91 ? -2.609 -17.865 0.503 1.00 39.41 91 ARG A O 1
ATOM 729 N N . ILE A 1 92 ? -2.072 -19.017 -1.301 1.00 35.31 92 ILE A N 1
ATOM 730 C CA . ILE A 1 92 ? -2.647 -20.151 -2.035 1.00 35.31 92 ILE A CA 1
ATOM 731 C C . ILE A 1 92 ? -1.690 -20.622 -3.148 1.00 35.31 92 ILE A C 1
ATOM 733 O O . ILE A 1 92 ? -0.942 -19.821 -3.697 1.00 35.31 92 ILE A O 1
ATOM 737 N N . LEU A 1 93 ? -1.716 -21.943 -3.358 1.00 35.84 93 LEU A N 1
ATOM 738 C CA . LEU A 1 93 ? -1.020 -22.762 -4.359 1.00 35.84 93 LEU A CA 1
ATOM 739 C C . LEU A 1 93 ? -1.030 -22.189 -5.781 1.00 35.84 93 LEU A C 1
ATOM 741 O O . LEU A 1 93 ? -2.081 -21.633 -6.170 1.00 35.84 93 LEU A O 1
#

pLDDT: mean 77.58, std 15.18, range [35.31, 94.0]